Protein AF-A0A2D9WXN1-F1 (afdb_monomer)

Radius of gyration: 18.69 Å; Cα contacts (8 Å, |Δi|>4): 34; chains: 1; bounding box: 38×22×63 Å

Sequence (80 aa):
MNYKNQEETVVFSFEDYKKKVLKDYYTIVLSRETSVLGRREVLSGKGKFGIFGDGKELPQIAMNHFFENGDFRSGYYRDQ

Structure (mmCIF, N/CA/C/O backbone):
data_AF-A0A2D9WXN1-F1
#
_entry.id   AF-A0A2D9WXN1-F1
#
loop_
_atom_site.group_PDB
_atom_site.id
_atom_site.type_symbol
_atom_site.label_atom_id
_atom_site.label_alt_id
_atom_site.label_comp_id
_atom_site.label_asym_id
_atom_site.label_entity_id
_atom_site.label_seq_id
_atom_site.pdbx_PDB_ins_code
_atom_site.Cartn_x
_atom_site.Cartn_y
_atom_site.Cartn_z
_atom_site.occupancy
_atom_site.B_iso_or_equiv
_atom_site.auth_seq_id
_atom_site.auth_comp_id
_atom_site.auth_asym_id
_atom_site.auth_atom_id
_atom_site.pdbx_PDB_model_num
ATOM 1 N N . MET A 1 1 ? -10.149 14.727 42.963 1.00 42.75 1 MET A N 1
ATOM 2 C CA . MET A 1 1 ? -9.817 14.698 41.522 1.00 42.75 1 MET A CA 1
ATOM 3 C C . MET A 1 1 ? -10.744 13.672 40.893 1.00 42.75 1 MET A C 1
ATOM 5 O O . MET A 1 1 ? -10.565 12.487 41.131 1.00 42.75 1 MET A O 1
ATOM 9 N N . ASN A 1 2 ? -11.827 14.121 40.254 1.00 34.56 2 ASN A N 1
ATOM 10 C CA . ASN A 1 2 ? -12.841 13.219 39.705 1.00 34.56 2 ASN A CA 1
ATOM 11 C C . ASN A 1 2 ? -12.335 12.660 38.376 1.00 34.56 2 ASN A C 1
ATOM 13 O O . ASN A 1 2 ? -12.368 13.357 37.364 1.00 34.56 2 ASN A O 1
ATOM 17 N N . TYR A 1 3 ? -11.862 11.416 38.390 1.00 48.66 3 TYR A N 1
ATOM 18 C CA . TYR A 1 3 ? -11.642 10.651 37.170 1.00 48.66 3 TYR A CA 1
ATOM 19 C C . TYR A 1 3 ? -13.010 10.323 36.571 1.00 48.66 3 TYR A C 1
ATOM 21 O O . TYR A 1 3 ? -13.732 9.459 37.066 1.00 48.66 3 TYR A O 1
ATOM 29 N N . LYS A 1 4 ? -13.395 11.056 35.523 1.00 44.03 4 LYS A N 1
ATOM 30 C CA . LYS A 1 4 ? -14.476 10.633 34.636 1.00 44.03 4 LYS A CA 1
ATOM 31 C C . LYS A 1 4 ? -13.943 9.490 33.773 1.00 44.03 4 LYS A C 1
ATOM 33 O O . LYS A 1 4 ? -13.426 9.731 32.690 1.00 44.03 4 LYS A O 1
ATOM 38 N N . ASN A 1 5 ? -14.077 8.258 34.252 1.00 53.50 5 ASN A N 1
ATOM 39 C CA . ASN A 1 5 ? -14.090 7.100 33.365 1.00 53.50 5 ASN A CA 1
ATOM 40 C C . ASN A 1 5 ? -15.473 7.060 32.710 1.00 53.50 5 ASN A C 1
ATOM 42 O O . ASN A 1 5 ? -16.406 6.460 33.236 1.00 53.50 5 ASN A O 1
ATOM 46 N N . GLN A 1 6 ? -15.625 7.785 31.605 1.00 50.75 6 GLN A N 1
ATOM 47 C CA . GLN A 1 6 ? -16.673 7.493 30.638 1.00 50.75 6 GLN A CA 1
ATOM 48 C C . GLN A 1 6 ? -16.015 6.645 29.558 1.00 50.75 6 GLN A C 1
ATOM 50 O O . GLN A 1 6 ? -15.422 7.173 28.623 1.00 50.75 6 GLN A O 1
ATOM 55 N N . GLU A 1 7 ? -16.089 5.325 29.710 1.00 58.31 7 GLU A N 1
ATOM 56 C CA . G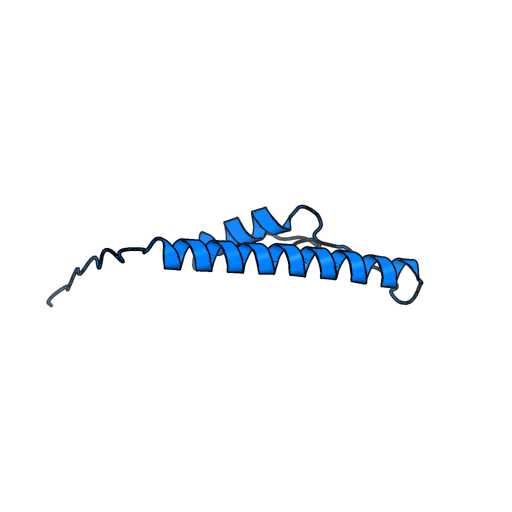LU A 1 7 ? -16.016 4.448 28.546 1.00 58.31 7 GLU A CA 1
ATOM 57 C C . GLU A 1 7 ? -17.276 4.730 27.721 1.00 58.31 7 GLU A C 1
ATOM 59 O O . GLU A 1 7 ? -18.331 4.127 27.915 1.00 58.31 7 GLU A O 1
ATOM 64 N N . GLU A 1 8 ? -17.203 5.741 26.853 1.00 55.50 8 GLU A N 1
ATOM 65 C CA . GLU A 1 8 ? -18.164 5.901 25.772 1.00 55.50 8 GLU A CA 1
ATOM 66 C C . GLU A 1 8 ? -18.009 4.682 24.868 1.00 55.50 8 GLU A C 1
ATOM 68 O O . GLU A 1 8 ? -17.111 4.601 24.031 1.00 55.50 8 GLU A O 1
ATOM 73 N N . THR A 1 9 ? -18.884 3.697 25.051 1.00 55.94 9 THR A N 1
ATOM 74 C CA . THR A 1 9 ? -19.085 2.642 24.067 1.00 55.94 9 THR A CA 1
ATOM 75 C C . THR A 1 9 ? -19.596 3.317 22.799 1.00 55.94 9 THR A C 1
ATOM 77 O O . THR A 1 9 ? -20.794 3.569 22.661 1.00 55.94 9 THR A O 1
ATOM 80 N N . VAL A 1 10 ? -18.687 3.688 21.897 1.00 65.06 10 VAL A N 1
ATOM 81 C CA . VAL A 1 10 ? -19.040 4.226 20.585 1.00 65.06 10 VAL A CA 1
ATOM 82 C C . VAL A 1 10 ? -19.828 3.134 19.872 1.00 65.06 10 VAL A C 1
ATOM 84 O O . VAL A 1 10 ? -19.266 2.136 19.419 1.00 65.06 10 VAL A O 1
ATOM 87 N N . VAL A 1 11 ? -21.152 3.284 19.829 1.00 67.50 11 VAL A N 1
ATOM 88 C CA . VAL A 1 11 ? -22.031 2.350 19.127 1.00 67.50 11 VAL A CA 1
ATOM 89 C C . VAL A 1 11 ? -21.768 2.536 17.641 1.00 67.50 11 VAL A C 1
ATOM 91 O O . VAL A 1 11 ? -22.260 3.470 17.013 1.00 67.50 11 VAL A O 1
ATOM 94 N N . PHE A 1 12 ? -20.929 1.668 17.091 1.00 77.88 12 PHE A N 1
ATOM 95 C CA . PHE A 1 12 ? -20.570 1.702 15.687 1.00 77.88 12 PHE A CA 1
ATOM 96 C C . PHE A 1 12 ? -21.763 1.221 14.858 1.00 77.88 12 PHE A C 1
ATOM 98 O O . PHE A 1 12 ? -22.148 0.051 14.929 1.00 77.88 12 PHE A O 1
ATOM 105 N N . SER A 1 13 ? -22.393 2.127 14.108 1.00 90.50 13 SER A N 1
ATOM 106 C CA . SER A 1 13 ? -23.540 1.753 13.283 1.00 90.50 13 SER A CA 1
ATOM 107 C C . SER A 1 13 ? -23.094 0.917 12.080 1.00 90.50 13 SER A C 1
ATOM 109 O O . SER A 1 13 ? -21.964 1.029 11.594 1.00 90.50 13 SER A O 1
ATOM 111 N N . PHE A 1 14 ? -23.999 0.093 11.546 1.00 92.56 14 PHE A N 1
ATOM 112 C CA . PHE A 1 14 ? -23.739 -0.645 10.307 1.00 92.56 14 PHE A CA 1
ATOM 113 C C . PHE A 1 14 ? -23.381 0.292 9.140 1.00 92.56 14 PHE A C 1
ATOM 115 O O . PHE A 1 14 ? -22.517 -0.033 8.327 1.00 92.56 14 PHE A O 1
ATOM 122 N N . GLU A 1 15 ? -24.000 1.473 9.073 1.00 94.19 15 GLU A N 1
ATOM 123 C CA . GLU A 1 15 ? -23.702 2.457 8.029 1.00 94.19 15 GLU A CA 1
ATOM 124 C C . GLU A 1 15 ? -22.297 3.049 8.174 1.00 94.19 15 GLU A C 1
ATOM 126 O O . GLU A 1 15 ? -21.612 3.252 7.170 1.00 94.19 15 GLU A O 1
ATOM 131 N N . ASP A 1 16 ? -21.819 3.267 9.399 1.00 93.69 16 ASP A N 1
ATOM 132 C CA . ASP A 1 16 ? -20.444 3.721 9.633 1.00 93.69 16 ASP A CA 1
ATOM 133 C C . ASP A 1 16 ? -19.429 2.630 9.279 1.00 93.69 16 ASP A C 1
ATOM 135 O O . ASP A 1 16 ? -18.411 2.915 8.641 1.00 93.69 16 ASP A O 1
ATOM 139 N N . TYR A 1 17 ? -19.748 1.364 9.574 1.00 93.12 17 TYR A N 1
ATOM 140 C CA . TYR A 1 17 ? -18.952 0.219 9.125 1.00 93.12 17 TYR A CA 1
ATOM 141 C C . TYR A 1 17 ? -18.877 0.130 7.609 1.00 93.12 17 TYR A C 1
ATOM 143 O O . TYR A 1 17 ? -17.788 0.048 7.041 1.00 93.12 17 TYR A O 1
ATOM 151 N N . LYS A 1 18 ? -20.021 0.219 6.933 1.00 96.19 18 LYS A N 1
ATOM 152 C CA . LYS A 1 18 ? -20.090 0.188 5.475 1.00 96.19 18 LYS A CA 1
ATOM 153 C C . LYS A 1 18 ? -19.282 1.327 4.852 1.00 96.19 18 LYS A C 1
ATOM 155 O O . LYS A 1 18 ? -18.508 1.085 3.928 1.00 96.19 18 LYS A O 1
ATOM 160 N N . LYS A 1 19 ? -19.407 2.553 5.372 1.00 96.81 19 LYS A N 1
ATOM 161 C CA . LYS A 1 19 ? -18.608 3.705 4.919 1.00 96.81 19 LYS A CA 1
ATOM 162 C C . LYS A 1 19 ? -17.112 3.464 5.106 1.00 96.81 19 LYS A C 1
ATOM 164 O O . LYS A 1 19 ? -16.343 3.757 4.192 1.00 96.81 19 LYS A O 1
ATOM 169 N N . LYS A 1 20 ? -16.703 2.908 6.252 1.00 95.38 20 LYS A N 1
ATOM 170 C CA . LYS A 1 20 ? -15.303 2.556 6.526 1.00 95.38 20 LYS A CA 1
ATOM 171 C C . LYS A 1 20 ? -14.777 1.541 5.507 1.00 95.38 20 LYS A C 1
ATOM 173 O O . LYS A 1 20 ? -13.774 1.813 4.856 1.00 95.38 20 LYS A O 1
ATOM 178 N N . VAL A 1 21 ? -15.501 0.441 5.292 1.00 96.75 21 VAL A N 1
ATOM 179 C CA . VAL A 1 21 ? -15.125 -0.604 4.322 1.00 96.75 21 VAL A CA 1
ATOM 180 C C . VAL A 1 21 ? -15.007 -0.042 2.902 1.00 96.75 21 VAL A C 1
ATOM 182 O O . VAL A 1 21 ? -14.041 -0.336 2.202 1.00 96.75 21 VAL A O 1
ATOM 185 N N . LEU A 1 22 ? -15.951 0.800 2.470 1.00 98.31 22 LEU A N 1
ATOM 186 C CA . LEU A 1 22 ? -15.901 1.415 1.139 1.00 98.31 22 LEU A CA 1
ATOM 187 C C . LEU A 1 22 ? -14.717 2.377 0.984 1.00 98.31 22 LEU A C 1
ATOM 189 O O . LEU A 1 22 ? -14.098 2.414 -0.079 1.00 98.31 22 LEU A O 1
ATOM 193 N N . LYS A 1 23 ? -14.377 3.133 2.034 1.00 98.19 23 LYS A N 1
ATOM 194 C CA . LYS A 1 23 ? -13.210 4.024 2.040 1.00 98.19 23 LYS A CA 1
ATOM 195 C C . LYS A 1 23 ? -11.896 3.241 1.950 1.00 98.19 23 LYS A C 1
ATOM 197 O O . LYS A 1 23 ? -11.008 3.616 1.181 1.00 98.19 23 LYS A O 1
ATOM 202 N N . ASP A 1 24 ? -11.787 2.149 2.697 1.00 98.12 24 ASP A N 1
ATOM 203 C CA . ASP A 1 24 ? -10.630 1.253 2.659 1.00 98.12 24 ASP A CA 1
ATOM 204 C C . ASP A 1 24 ? -10.479 0.613 1.275 1.00 98.12 24 ASP A C 1
ATOM 206 O O . ASP A 1 24 ? -9.402 0.651 0.680 1.00 98.12 24 ASP A O 1
ATOM 210 N N . TYR A 1 25 ? -11.583 0.111 0.713 1.00 98.25 25 TYR A N 1
ATOM 211 C CA . TYR A 1 25 ? -11.617 -0.447 -0.637 1.00 98.25 25 TYR A CA 1
ATOM 212 C C . TYR A 1 25 ? -11.192 0.577 -1.695 1.00 98.25 25 TYR A C 1
ATOM 214 O O . TYR A 1 25 ? -10.350 0.274 -2.539 1.00 98.25 25 TYR A O 1
ATOM 222 N N . TYR A 1 26 ? -11.715 1.805 -1.626 1.00 98.31 26 TYR A N 1
ATOM 223 C CA . TYR A 1 26 ? -11.302 2.890 -2.516 1.00 98.31 26 TYR A CA 1
ATOM 224 C C . TYR A 1 26 ? -9.790 3.131 -2.446 1.00 98.31 26 TYR A C 1
ATOM 226 O O . TYR A 1 26 ? -9.129 3.223 -3.478 1.00 98.31 26 TYR A O 1
ATOM 234 N N . THR A 1 27 ? -9.232 3.183 -1.235 1.00 97.19 27 THR A N 1
ATOM 235 C CA . THR A 1 27 ? -7.796 3.413 -1.024 1.00 97.19 27 THR A CA 1
ATOM 236 C C . THR A 1 27 ? -6.953 2.275 -1.606 1.00 97.19 27 THR A C 1
ATOM 238 O O . THR A 1 27 ? -5.957 2.531 -2.284 1.00 97.19 27 THR A O 1
ATOM 241 N N . ILE A 1 28 ? -7.387 1.022 -1.422 1.00 97.25 28 ILE A N 1
ATOM 242 C CA . ILE A 1 28 ? -6.744 -0.165 -2.005 1.00 97.25 28 ILE A CA 1
ATOM 243 C C . ILE A 1 28 ? -6.719 -0.078 -3.533 1.00 97.25 28 ILE A C 1
ATOM 245 O O . ILE A 1 28 ? -5.663 -0.228 -4.148 1.00 97.25 28 ILE A O 1
ATOM 249 N N . VAL A 1 29 ? -7.871 0.192 -4.151 1.00 97.62 29 VAL A N 1
ATOM 250 C CA . VAL A 1 29 ? -7.986 0.271 -5.614 1.00 97.62 29 VAL A CA 1
ATOM 251 C C . VAL A 1 29 ? -7.160 1.434 -6.160 1.00 97.62 29 VAL A C 1
ATOM 253 O O . VAL A 1 29 ? -6.451 1.269 -7.148 1.00 97.62 29 VAL A O 1
ATOM 256 N N . LEU A 1 30 ? -7.170 2.588 -5.494 1.00 97.12 30 LEU A N 1
ATOM 257 C CA . LEU A 1 30 ? -6.367 3.739 -5.899 1.00 97.12 30 LEU A CA 1
ATOM 258 C C . LEU A 1 30 ? -4.860 3.435 -5.871 1.00 97.12 30 LEU A C 1
ATOM 260 O O . LEU A 1 30 ? -4.147 3.761 -6.825 1.00 97.12 30 LEU A O 1
ATOM 264 N N . SER A 1 31 ? -4.370 2.789 -4.808 1.00 96.00 31 SER A N 1
ATOM 265 C CA . SER A 1 31 ? -2.964 2.366 -4.703 1.00 96.00 31 SER A CA 1
ATOM 266 C C . SER A 1 31 ? -2.589 1.384 -5.820 1.00 96.00 31 SER A C 1
ATOM 268 O O . SER A 1 31 ? -1.540 1.518 -6.469 1.00 96.00 31 SER A O 1
ATOM 270 N N . ARG A 1 32 ? -3.497 0.449 -6.128 1.00 96.31 32 ARG A N 1
ATOM 271 C CA . ARG A 1 32 ? -3.335 -0.512 -7.220 1.00 96.31 32 ARG A CA 1
ATOM 272 C C . ARG A 1 32 ? -3.236 0.169 -8.584 1.00 96.31 32 ARG A C 1
ATOM 274 O O . ARG A 1 32 ? -2.302 -0.112 -9.336 1.00 96.31 32 ARG A O 1
ATOM 281 N N . GLU A 1 33 ? -4.156 1.074 -8.899 1.00 97.06 33 GLU A N 1
ATOM 282 C CA . GLU A 1 33 ? -4.161 1.799 -10.175 1.00 97.06 33 GLU A CA 1
ATOM 283 C C . GLU A 1 33 ? -2.921 2.687 -10.325 1.00 97.06 33 GLU A C 1
ATOM 285 O O . GLU A 1 33 ? -2.277 2.698 -11.375 1.00 97.06 33 GLU A O 1
ATOM 290 N N . THR A 1 34 ? -2.502 3.350 -9.245 1.00 95.44 34 THR A N 1
ATOM 291 C CA . THR A 1 34 ? -1.262 4.142 -9.223 1.00 95.44 34 THR A CA 1
ATOM 292 C C . THR A 1 34 ? -0.043 3.272 -9.535 1.00 95.44 34 THR A C 1
ATOM 294 O O . THR A 1 34 ? 0.813 3.648 -10.339 1.00 95.44 34 THR A O 1
ATOM 297 N N . SER A 1 35 ? 0.012 2.072 -8.957 1.00 95.19 35 SER A N 1
ATOM 298 C CA . SER A 1 35 ? 1.0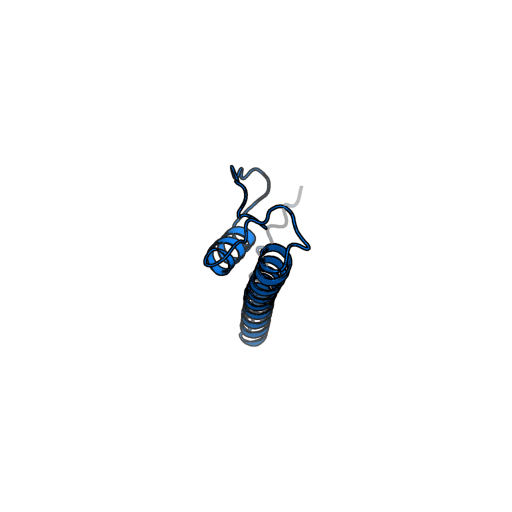73 1.096 -9.211 1.00 95.19 35 SER A CA 1
ATOM 299 C C . SER A 1 35 ? 1.099 0.615 -10.667 1.00 95.19 35 SER A C 1
ATOM 301 O O . SER A 1 35 ? 2.171 0.487 -11.267 1.00 95.19 35 SER A O 1
ATOM 303 N N . VAL A 1 36 ? -0.071 0.389 -11.271 1.00 95.81 36 VAL A N 1
ATOM 304 C CA . VAL A 1 36 ? -0.203 0.021 -12.690 1.00 95.81 36 VAL A CA 1
ATOM 305 C C . VAL A 1 36 ? 0.274 1.154 -13.599 1.00 95.81 36 VAL A C 1
ATOM 307 O O . VAL A 1 36 ? 1.043 0.907 -14.531 1.00 95.81 36 VAL A O 1
ATOM 310 N N . LEU A 1 37 ? -0.141 2.393 -13.329 1.00 96.06 37 LEU A N 1
ATOM 311 C CA . LEU A 1 37 ? 0.285 3.567 -14.093 1.00 96.06 37 LEU A CA 1
ATOM 312 C C . LEU A 1 37 ? 1.796 3.776 -13.999 1.00 96.06 37 LEU A C 1
ATOM 314 O O . LEU A 1 37 ? 2.464 3.891 -15.025 1.00 96.06 37 LEU A O 1
ATOM 318 N N . GLY A 1 38 ? 2.354 3.737 -12.789 1.00 95.31 38 GLY A N 1
ATOM 319 C CA . GLY A 1 38 ? 3.789 3.894 -12.580 1.00 95.31 38 GLY A CA 1
ATOM 320 C C . GLY A 1 38 ? 4.609 2.836 -13.321 1.00 95.31 38 GLY A C 1
ATOM 321 O O . GLY A 1 38 ? 5.605 3.171 -13.966 1.00 95.31 38 GLY A O 1
ATOM 322 N N . ARG A 1 39 ? 4.166 1.569 -13.323 1.00 95.25 39 ARG A N 1
ATOM 323 C CA . ARG A 1 39 ? 4.811 0.517 -14.127 1.00 95.25 39 ARG A CA 1
ATOM 324 C C . ARG A 1 39 ? 4.832 0.854 -15.606 1.00 95.25 39 ARG A 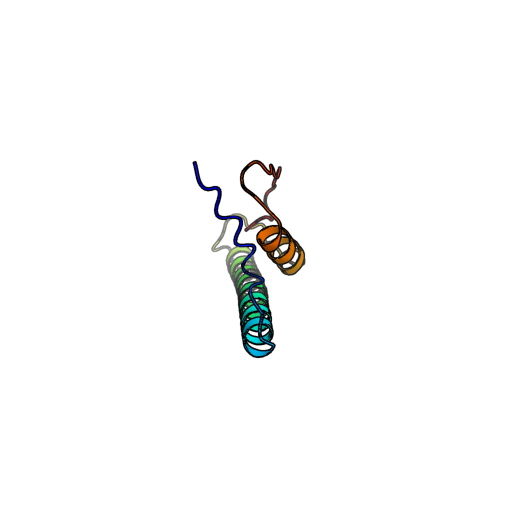C 1
ATOM 326 O O . ARG A 1 39 ? 5.860 0.668 -16.249 1.00 95.25 39 ARG A O 1
ATOM 333 N N . ARG A 1 40 ? 3.711 1.330 -16.152 1.00 96.25 40 ARG A N 1
ATOM 334 C CA . ARG A 1 40 ? 3.614 1.690 -17.573 1.00 96.25 40 ARG A CA 1
ATOM 335 C C . ARG A 1 40 ? 4.583 2.812 -17.925 1.00 96.25 40 ARG A C 1
ATOM 337 O O . ARG A 1 40 ? 5.265 2.718 -18.940 1.00 96.25 40 ARG A O 1
ATOM 344 N N . GLU A 1 41 ? 4.700 3.823 -17.070 1.00 97.31 41 GLU A N 1
ATOM 345 C CA . GLU A 1 41 ? 5.621 4.939 -17.294 1.00 97.31 41 GLU A CA 1
ATOM 346 C C . GLU A 1 41 ? 7.090 4.480 -17.263 1.00 97.31 41 GLU A C 1
ATOM 348 O O . GLU A 1 41 ? 7.860 4.845 -18.155 1.00 97.31 41 GLU A O 1
ATOM 353 N N . VAL A 1 42 ? 7.467 3.604 -16.323 1.00 97.00 42 VAL A N 1
ATOM 354 C CA . VAL A 1 42 ? 8.817 3.007 -16.276 1.00 97.00 42 VAL A CA 1
ATOM 355 C C . VAL A 1 42 ? 9.089 2.147 -17.511 1.00 97.00 42 VAL A C 1
ATOM 357 O O . VAL A 1 42 ? 10.119 2.315 -18.156 1.00 97.00 42 VAL A O 1
ATOM 360 N N . LEU A 1 43 ? 8.150 1.276 -17.895 1.00 96.25 43 LEU A N 1
ATOM 361 C CA . LEU A 1 43 ? 8.288 0.424 -19.084 1.00 96.25 43 LEU A CA 1
ATOM 362 C C . LEU A 1 43 ? 8.391 1.233 -20.384 1.00 96.25 43 LEU A C 1
ATOM 364 O O . LEU A 1 43 ? 9.066 0.808 -21.315 1.00 96.25 43 LEU A O 1
ATOM 368 N N . SER A 1 44 ? 7.758 2.407 -20.446 1.00 97.38 44 SER A N 1
ATOM 369 C CA . SER A 1 44 ? 7.852 3.322 -21.592 1.00 97.38 44 SER A CA 1
ATOM 370 C C . SER A 1 44 ? 9.142 4.157 -21.627 1.00 97.38 44 SER A C 1
ATOM 372 O O . SER A 1 44 ? 9.305 4.993 -22.511 1.00 97.38 44 SER A O 1
ATOM 374 N N . GLY A 1 45 ? 10.050 3.966 -20.663 1.00 96.38 45 GLY A N 1
ATOM 375 C CA . GLY A 1 45 ? 11.328 4.677 -20.580 1.00 96.38 45 GLY A CA 1
ATOM 376 C C . GLY A 1 45 ? 11.242 6.091 -19.998 1.00 96.38 45 GLY A C 1
ATOM 377 O O . GLY A 1 45 ? 12.264 6.764 -19.877 1.00 96.38 45 GLY A O 1
ATOM 378 N N . LYS A 1 46 ? 10.051 6.548 -19.594 1.00 96.44 46 LYS A N 1
ATOM 379 C CA . LYS A 1 46 ? 9.867 7.854 -18.941 1.00 96.44 46 LYS A CA 1
ATOM 380 C C . LYS A 1 46 ? 10.373 7.864 -17.496 1.00 96.44 46 LYS A C 1
ATOM 382 O O . LYS A 1 46 ? 10.747 8.915 -16.983 1.00 96.44 46 LYS A O 1
ATOM 387 N N . GLY A 1 47 ? 10.399 6.702 -16.842 1.00 92.69 47 GLY A N 1
ATOM 388 C CA . GLY A 1 47 ? 10.986 6.506 -15.516 1.00 92.69 47 GLY A CA 1
ATOM 389 C C . GLY A 1 47 ? 12.235 5.628 -15.580 1.00 92.69 47 GLY A C 1
ATOM 390 O O . GLY A 1 47 ? 12.232 4.600 -16.248 1.00 92.69 47 GLY A O 1
ATOM 391 N N . LYS A 1 48 ? 13.296 6.003 -14.853 1.00 92.75 48 LYS A N 1
ATOM 392 C CA . LYS A 1 48 ? 14.542 5.209 -14.783 1.00 92.75 48 LYS A CA 1
ATOM 393 C C . LYS A 1 48 ? 14.425 3.974 -13.882 1.00 92.75 48 LYS A C 1
ATOM 395 O O . LYS A 1 48 ? 15.193 3.032 -14.039 1.00 92.75 48 LYS A O 1
ATOM 400 N N . PHE A 1 49 ? 13.503 3.997 -12.921 1.00 93.56 49 PHE A N 1
ATOM 401 C CA . PHE A 1 49 ? 13.295 2.938 -11.937 1.00 93.56 49 PHE A CA 1
ATOM 402 C C . PHE A 1 49 ? 11.903 3.064 -11.308 1.00 93.56 49 PHE A C 1
ATOM 404 O O . PHE A 1 49 ? 11.398 4.177 -11.164 1.00 93.56 49 PHE A O 1
ATOM 411 N N . GLY A 1 50 ? 11.301 1.947 -10.898 1.00 92.38 50 GLY A N 1
ATOM 412 C CA . GLY A 1 50 ? 10.062 1.959 -10.123 1.00 92.38 50 GLY A CA 1
ATOM 413 C C . GLY A 1 50 ? 9.814 0.637 -9.412 1.00 92.38 50 GLY A C 1
ATOM 414 O O . GLY A 1 50 ? 9.864 -0.428 -10.026 1.00 92.38 50 GLY A O 1
ATOM 415 N N . ILE A 1 51 ? 9.532 0.722 -8.113 1.00 92.88 51 ILE A N 1
ATOM 416 C CA . ILE A 1 51 ? 9.076 -0.392 -7.285 1.00 92.88 51 ILE A CA 1
ATOM 417 C C . ILE A 1 51 ? 7.661 -0.060 -6.812 1.00 92.88 51 ILE A C 1
ATOM 419 O O . ILE A 1 51 ? 7.420 1.014 -6.267 1.00 92.88 51 ILE A O 1
ATOM 423 N N . PHE A 1 52 ? 6.733 -0.996 -7.010 1.00 93.44 52 PHE A N 1
ATOM 424 C CA . PHE A 1 52 ? 5.306 -0.785 -6.767 1.00 93.44 52 PHE A CA 1
ATOM 425 C C . PHE A 1 52 ? 4.737 -1.763 -5.729 1.00 93.44 52 PHE A C 1
ATOM 427 O O . PHE A 1 52 ? 5.205 -2.900 -5.605 1.00 93.44 52 PHE A O 1
ATOM 434 N N . GLY A 1 53 ? 3.737 -1.321 -4.968 1.00 90.31 53 GLY A N 1
ATOM 435 C CA . GLY A 1 53 ? 3.205 -1.981 -3.770 1.00 90.31 53 GLY A CA 1
ATOM 436 C C . GLY A 1 53 ? 2.288 -3.185 -4.011 1.00 90.31 53 GLY A C 1
ATOM 437 O O . GLY A 1 53 ? 1.727 -3.698 -3.054 1.00 90.31 53 GLY A O 1
ATOM 438 N N . ASP A 1 54 ? 2.160 -3.669 -5.250 1.00 90.00 54 ASP A N 1
ATOM 439 C CA . ASP A 1 54 ? 1.236 -4.742 -5.650 1.00 90.00 54 ASP A CA 1
ATOM 440 C C . ASP A 1 54 ? 1.070 -5.901 -4.655 1.00 90.00 54 ASP A C 1
ATOM 442 O O . ASP A 1 54 ? 2.023 -6.627 -4.350 1.00 90.00 54 ASP A O 1
ATOM 446 N N . GLY A 1 55 ? -0.167 -6.137 -4.230 1.00 91.75 55 GLY A N 1
ATOM 447 C CA . GLY A 1 55 ? -0.530 -7.216 -3.313 1.00 91.75 55 GLY A CA 1
ATOM 448 C C . GLY A 1 55 ? -0.288 -6.893 -1.836 1.00 91.75 55 GLY A C 1
ATOM 449 O O . GLY A 1 55 ? -0.562 -7.740 -0.988 1.00 91.75 55 GLY A O 1
ATOM 450 N N . LYS A 1 56 ? 0.221 -5.699 -1.503 1.00 93.38 56 LYS A N 1
ATOM 451 C CA . LYS A 1 56 ? 0.391 -5.234 -0.116 1.00 93.38 56 LYS A CA 1
ATOM 452 C C . LYS A 1 56 ? -0.672 -4.238 0.334 1.00 93.38 56 LYS A C 1
ATOM 454 O O . LYS A 1 56 ? -0.677 -3.866 1.502 1.00 93.38 56 LYS A O 1
ATOM 459 N N . GLU A 1 57 ? -1.573 -3.826 -0.546 1.00 95.44 57 GLU A N 1
ATOM 460 C CA . GLU A 1 57 ? -2.544 -2.764 -0.294 1.00 95.44 57 GLU A CA 1
ATOM 461 C C . GLU A 1 57 ? -3.424 -3.093 0.928 1.00 95.44 57 GLU A C 1
ATOM 463 O O . GLU A 1 57 ? -3.516 -2.302 1.864 1.00 95.44 57 GLU A O 1
ATOM 468 N N . LEU A 1 58 ? -4.003 -4.299 0.977 1.00 95.62 58 LEU A N 1
ATOM 469 C CA . LEU A 1 58 ? -4.857 -4.722 2.092 1.00 95.62 58 LEU A CA 1
ATOM 470 C C . LEU A 1 58 ? -4.088 -4.884 3.422 1.00 95.62 58 LEU A C 1
ATOM 472 O O . LEU A 1 58 ? -4.549 -4.334 4.422 1.00 95.62 58 LEU A O 1
ATOM 476 N N . PRO A 1 59 ? -2.929 -5.575 3.480 1.00 94.00 59 PRO A N 1
ATOM 477 C CA . PRO A 1 59 ? -2.106 -5.610 4.690 1.00 94.00 59 PRO A CA 1
ATOM 478 C C . PRO A 1 59 ? -1.732 -4.224 5.229 1.00 94.00 59 PRO A C 1
ATOM 480 O O . PRO A 1 59 ? -1.718 -4.031 6.442 1.00 94.00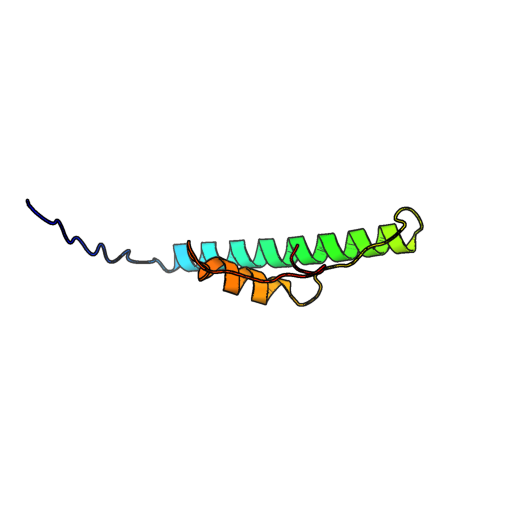 59 PRO A O 1
ATOM 483 N N . GLN A 1 60 ? -1.458 -3.254 4.350 1.00 93.50 60 GLN A N 1
ATOM 484 C CA . GLN A 1 60 ? -1.142 -1.885 4.760 1.00 93.50 60 GLN A CA 1
ATOM 485 C C . GLN A 1 60 ? -2.351 -1.159 5.364 1.00 93.50 60 GLN A C 1
ATOM 487 O O . GLN A 1 60 ? -2.209 -0.513 6.401 1.00 93.50 60 GLN A O 1
ATOM 492 N N . ILE A 1 61 ? -3.544 -1.315 4.777 1.00 96.06 61 ILE A N 1
ATOM 493 C CA . ILE A 1 61 ? -4.787 -0.799 5.368 1.00 96.06 61 ILE A CA 1
ATOM 494 C C . ILE A 1 61 ? -5.060 -1.441 6.725 1.00 96.06 61 ILE A C 1
ATOM 496 O O . ILE A 1 61 ? -5.361 -0.732 7.680 1.00 96.06 61 ILE A O 1
ATOM 500 N N . ALA A 1 62 ? -4.931 -2.767 6.825 1.00 95.06 62 ALA A N 1
ATOM 501 C CA . ALA A 1 62 ? -5.118 -3.473 8.085 1.00 95.06 62 ALA A CA 1
ATOM 502 C C . ALA A 1 62 ? -4.170 -2.916 9.149 1.00 95.06 62 ALA A C 1
ATOM 504 O O . ALA A 1 62 ? -4.624 -2.505 10.208 1.00 95.06 62 ALA A O 1
ATOM 505 N N . MET A 1 63 ? -2.879 -2.806 8.834 1.00 94.00 63 MET A N 1
ATOM 506 C CA . MET A 1 63 ? -1.897 -2.237 9.748 1.00 94.00 63 MET A CA 1
ATOM 507 C C . MET A 1 63 ? -2.263 -0.806 10.168 1.00 94.00 63 MET A C 1
ATOM 509 O O . MET A 1 63 ? -2.251 -0.524 11.356 1.00 94.00 63 MET A O 1
ATOM 513 N N . ASN A 1 64 ? -2.669 0.069 9.244 1.00 92.94 64 ASN A N 1
ATOM 514 C CA . ASN A 1 64 ? -3.082 1.442 9.562 1.00 92.94 64 ASN A CA 1
ATOM 515 C C . ASN A 1 64 ? -4.249 1.529 10.570 1.00 92.94 64 ASN A C 1
ATOM 517 O O . ASN A 1 64 ? -4.357 2.518 11.285 1.00 92.94 64 ASN A O 1
ATOM 521 N N . HIS A 1 65 ? -5.120 0.517 10.651 1.00 94.31 65 HIS A N 1
ATOM 522 C CA . HIS A 1 65 ? -6.212 0.496 11.638 1.00 94.31 65 HIS A CA 1
ATOM 523 C C . HIS A 1 65 ? -5.772 0.118 13.052 1.00 94.31 65 HIS A C 1
ATOM 525 O O . HIS A 1 65 ? -6.515 0.402 13.987 1.00 94.31 65 HIS A O 1
ATOM 531 N N . PHE A 1 66 ? -4.622 -0.539 13.201 1.00 94.56 66 PHE A N 1
ATOM 532 C CA . PHE A 1 66 ? -4.145 -1.076 14.480 1.00 94.56 66 PHE A CA 1
ATOM 533 C C . PHE A 1 66 ? -2.803 -0.490 14.923 1.00 94.56 66 PHE A C 1
ATOM 535 O O . PHE A 1 66 ? -2.349 -0.811 16.011 1.00 94.56 66 PHE A O 1
ATOM 542 N N . PHE A 1 67 ? -2.156 0.317 14.083 1.00 94.81 67 PHE A N 1
ATOM 543 C CA . PHE A 1 67 ? -0.879 0.938 14.404 1.00 94.81 67 PHE A CA 1
ATOM 544 C C . PHE A 1 67 ? -1.101 2.139 15.324 1.00 94.81 67 PHE A C 1
ATOM 546 O O . PHE A 1 67 ? -1.821 3.076 14.970 1.00 94.81 67 PHE A O 1
ATOM 553 N N . GLU A 1 68 ? -0.465 2.122 16.487 1.00 95.25 68 GLU A N 1
ATOM 554 C CA . GLU A 1 68 ? -0.627 3.129 17.530 1.00 95.25 68 GLU A CA 1
ATOM 555 C C . GLU A 1 68 ? 0.657 3.937 17.763 1.00 95.25 68 GLU A C 1
ATOM 557 O O . GLU A 1 68 ? 1.743 3.641 17.258 1.00 95.25 68 GLU A O 1
ATOM 562 N N . ASN A 1 69 ? 0.541 5.024 18.530 1.00 93.88 69 ASN A N 1
ATOM 563 C CA . ASN A 1 69 ? 1.700 5.834 18.881 1.00 93.88 69 ASN A CA 1
ATOM 564 C C . ASN A 1 69 ? 2.666 5.032 19.766 1.00 93.88 69 ASN A C 1
ATOM 566 O O . ASN A 1 69 ? 2.310 4.634 20.872 1.00 93.88 69 ASN A O 1
ATOM 570 N N . GLY A 1 70 ? 3.902 4.862 19.300 1.00 96.12 70 GLY A N 1
ATOM 571 C CA . GLY A 1 70 ? 4.911 4.029 19.956 1.00 96.12 70 GLY A CA 1
ATOM 572 C C . GLY A 1 70 ? 5.121 2.674 19.282 1.00 96.12 70 GLY A C 1
ATOM 573 O O . GLY A 1 70 ? 6.120 2.021 19.580 1.00 96.12 70 GLY A O 1
ATOM 574 N N . ASP A 1 71 ? 4.264 2.286 18.334 1.00 96.19 71 ASP A N 1
ATOM 575 C CA . ASP A 1 71 ? 4.554 1.160 17.455 1.00 96.19 71 ASP A CA 1
ATOM 576 C C . ASP A 1 71 ? 5.648 1.531 16.450 1.00 96.19 71 ASP A C 1
ATOM 578 O O . ASP A 1 71 ? 5.728 2.653 15.938 1.00 96.19 71 ASP A O 1
ATOM 582 N N . PHE A 1 72 ? 6.502 0.557 16.132 1.00 92.94 72 PHE A N 1
ATOM 583 C CA . PHE A 1 72 ? 7.583 0.718 15.166 1.00 92.94 72 PHE A CA 1
ATOM 584 C C . PHE A 1 72 ? 7.431 -0.285 14.029 1.00 92.94 72 PHE A C 1
ATOM 586 O O . PHE A 1 72 ? 7.309 -1.490 14.242 1.00 92.94 72 PHE A O 1
ATOM 593 N N . ARG A 1 73 ? 7.512 0.216 12.794 1.00 88.56 73 ARG A N 1
ATOM 594 C CA . ARG A 1 73 ? 7.541 -0.598 11.579 1.00 88.56 73 ARG A CA 1
ATOM 595 C C . ARG A 1 73 ? 8.850 -0.358 10.848 1.00 88.56 73 ARG A C 1
ATOM 597 O O . ARG A 1 73 ? 9.137 0.762 10.433 1.00 88.56 73 ARG A O 1
ATOM 604 N N . SER A 1 74 ? 9.613 -1.422 10.626 1.00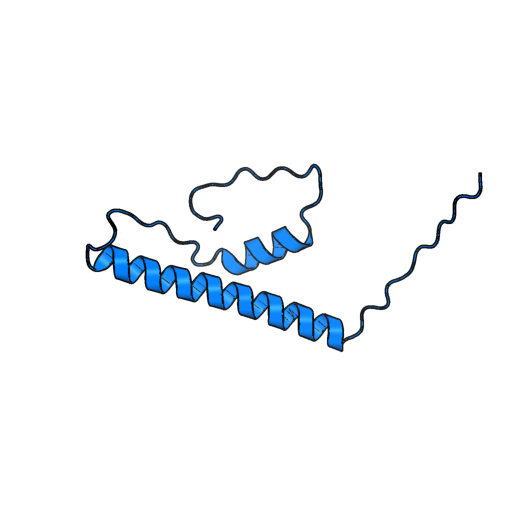 89.06 74 SER A N 1
ATOM 605 C CA . SER A 1 74 ? 10.717 -1.385 9.670 1.00 89.06 74 SER A CA 1
ATOM 606 C C . SER A 1 74 ? 10.170 -1.680 8.275 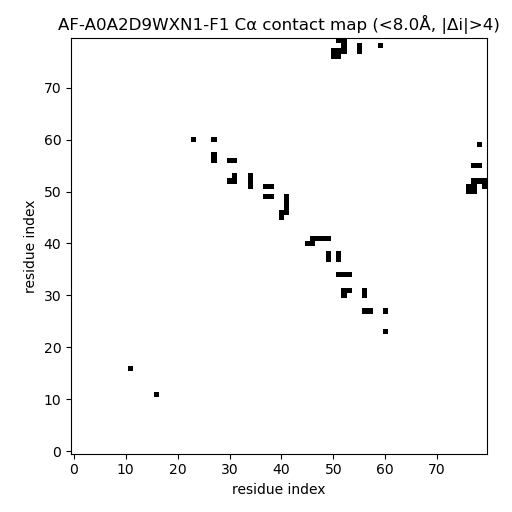1.00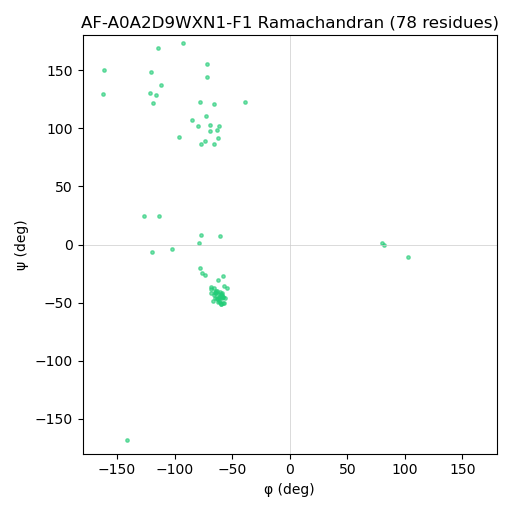 89.06 74 SER A C 1
ATOM 608 O O . SER A 1 74 ? 9.734 -2.797 7.992 1.00 89.06 74 SER A O 1
ATOM 610 N N . GLY A 1 75 ? 10.109 -0.643 7.442 1.00 85.81 75 GLY A N 1
ATOM 611 C CA . GLY A 1 75 ? 9.643 -0.732 6.062 1.00 85.81 75 GLY A CA 1
ATOM 612 C C . GLY A 1 75 ? 10.762 -0.971 5.044 1.00 85.81 75 GLY A C 1
ATOM 613 O O . GLY A 1 75 ? 11.950 -0.921 5.361 1.00 85.81 75 GLY A O 1
ATOM 614 N N . TYR A 1 76 ? 10.372 -1.197 3.791 1.00 86.88 76 TYR A N 1
ATOM 615 C CA . TYR A 1 76 ? 11.257 -1.237 2.625 1.00 86.88 76 TYR A CA 1
ATOM 616 C C . TYR A 1 76 ? 10.573 -0.584 1.409 1.00 86.88 76 TYR A C 1
ATOM 618 O O . TYR A 1 76 ? 9.541 0.061 1.548 1.00 86.88 76 TYR A O 1
ATOM 626 N N . TYR A 1 77 ? 11.108 -0.735 0.193 1.00 84.06 77 TYR A N 1
ATOM 627 C CA . TYR A 1 77 ? 10.658 -0.017 -1.020 1.00 84.06 77 TYR A CA 1
ATOM 628 C C . TYR A 1 77 ? 9.191 -0.237 -1.472 1.00 84.06 77 TYR A C 1
ATOM 630 O O . TYR A 1 77 ? 8.836 0.170 -2.576 1.00 84.06 77 TYR A O 1
ATOM 638 N N . ARG A 1 78 ? 8.353 -0.935 -0.692 1.00 84.62 78 ARG A N 1
ATOM 639 C CA . ARG A 1 78 ? 6.996 -1.370 -1.071 1.00 84.62 78 ARG A CA 1
ATOM 640 C C . ARG A 1 78 ? 5.905 -0.956 -0.070 1.00 84.62 78 ARG A C 1
ATOM 642 O O . ARG A 1 78 ? 4.904 -1.663 0.027 1.00 84.62 78 ARG A O 1
ATOM 649 N N . ASP A 1 79 ? 6.138 0.108 0.693 1.00 81.94 79 ASP A N 1
ATOM 650 C CA . ASP A 1 79 ? 5.243 0.591 1.758 1.00 81.94 79 ASP A CA 1
ATOM 651 C C . ASP A 1 79 ? 4.608 1.957 1.448 1.00 81.94 79 ASP A C 1
ATOM 653 O O . ASP A 1 79 ? 4.263 2.709 2.356 1.00 81.94 79 ASP A O 1
ATOM 657 N N . GLN A 1 80 ? 4.516 2.283 0.158 1.00 69.00 80 GLN A N 1
ATOM 658 C CA . GLN A 1 80 ? 3.721 3.393 -0.364 1.00 69.00 80 GLN A CA 1
ATOM 659 C C . GLN A 1 80 ? 2.217 3.167 -0.212 1.00 69.00 80 GLN A C 1
ATOM 661 O O . GLN A 1 80 ? 1.790 1.983 -0.192 1.00 69.00 80 GLN A O 1
#

Solvent-accessible surface area (backbone atoms only — not comparable to full-atom values): 5142 Å² total; per-residue (Å²): 133,87,80,80,84,72,83,73,77,77,79,78,46,70,67,56,50,51,51,49,54,53,52,52,50,50,51,36,53,51,54,50,52,50,35,54,50,52,50,52,40,29,76,69,65,80,31,97,70,83,72,60,36,81,92,40,45,63,64,50,54,55,44,65,77,71,65,52,96,86,66,83,79,92,79,64,83,50,74,121

Mean predicted aligned error: 7.4 Å

Foldseek 3Di:
DDPPPPPPPPPCDPVNVVVLVVVLVVQLVVL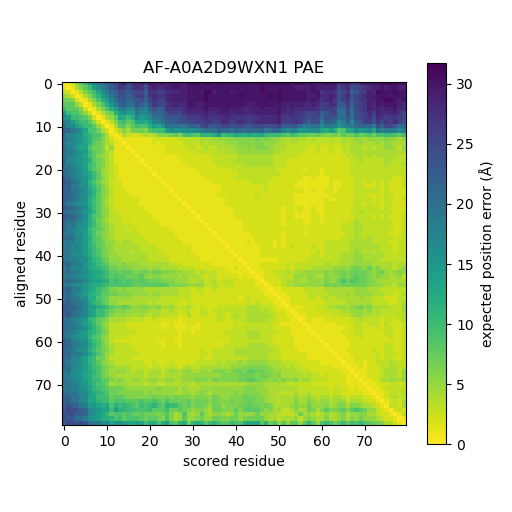VVVQVVVVVCVVVVVDVDDDGQPPCSNVLSVCVVVPDPPDDDDDDRRND

pLDDT: mean 87.89, std 15.29, range [34.56, 98.31]

Secondary structure (DSSP, 8-state):
-------------HHHHHHHHHHHHHHHHHHHHHHHHHHHHHHTTS-S-----TT-HHHHHHHHHH--TT------TT--

=== Feature glossary ===
Feature key, reading from the visual/contextual features back to the raw sequence:

Rendered structure images. Six rendered views show the 3D structure from the faces of a cube — i.e. along ±x, ±y, ±z. Rendering representation is drawn randomly per protein from cartoon (secondary-structure ribbons), sticks (backbone bonds), or molecular surface; coloring is either N→C rainbow (blue at the N-terminus through red at the C-terminus) or one color per chain.

Contact-map, Ramachandran, and PAE plots. The contact map is a binary N×N matrix image: pixel (i, j) is dark where Cα_i and Cα_j are within 8 Å and |i−j|>4. Because the |i−j|>4 filter removes local helical contacts, off-diagonal stripes parallel to the main diagonal indicate parallel β-sheets; stripes perpendicular to it indicate antiparallel β-sheets. The Ramachandran plot scatters every residue's (φ, ψ) pair against the sterically allowed regions. The PAE heatmap renders the predicted-aligned-error matrix.

InterPro / GO / CATH / organism. Database cross-references. InterPro integrates a dozen domain/family signature databases into unified entries with residue-range hits. GO terms attach function/process/location labels with evidence codes. CATH codes position the fold in a four-level structural taxonomy. Organism is the NCBI-taxonomy species name.

Nearest PDB structures. The Foldseek neighbor list gives the closest experimentally determined structures in the PDB, ranked by structural alignment. TM-score near 1 means near-identical fold; near 0.3 means only rough topology match. This is how one finds what a novel AlphaFold prediction most resembles in the solved-structure universe.

Predicted aligned error. PAE(i, j) answers: if I align the predicted and true structures on residue i, how far off (in Å) do I expect residue j to be? A block-diagonal PAE matrix with low values on the blocks and high values off-diagonal is the signature of a multi-domain protein with confidently predicted domains but uncertain inter-domain orientation.

Solvent-accessible surface area. Accessible surface area quantifies burial. A residue with SASA near zero is packed into the hydrophobic core; one with SASA >100 Å² sits on the surface. Computed here via the Shrake–Rupley numerical algorithm with a 1.4 Å probe.

B-factor. B-factor (Debye–Waller factor) reflects atomic displacement in the crystal lattice. It is an experimental observable (units Å²), not a prediction; low values mean the atom is pinned down, high values mean it moves or is heterogeneous across the crystal.

pLDDT. For AlphaFold models, the B-factor field carries pLDDT — the model's own estimate of local accuracy on a 0–100 scale. Regions with pLDDT<50 should be treated as essentially unmodeled; they often correspond to intrinsically disordered segments.

Backbone torsions (φ/ψ). φ (phi) and ψ (psi) are the two rotatable backbone dihedrals per residue: φ is the C(i-1)–N–Cα–C torsion, ψ is the N–Cα–C–N(i+1) torsion, both in degrees on (−180°, 180°]. α-helical residues cluster near (−60°, −45°); β-strand residues near (−120°, +130°). A Ramachandran plot is simply a scatter of (φ, ψ) for every residue.

Radius of gyration, Cα contacts, bounding box. Radius of gyration (Rg) is the root-mean-square distance of Cα atoms from their centroid — a single number for overall size and compactness. A globular domain of N residues has Rg ≈ 2.2·N^0.38 Å; an extended or disordered chain has a much larger Rg. The Cα contact count is the number of residue pairs whose Cα atoms are within 8 Å and are more than four positions apart in sequence — a standard proxy for tertiary packing density. The bounding box is the smallest axis-aligned box enclosing all Cα atoms.

Secondary structure (3-state, P-SEA). Three-state secondary structure (P-SEA) collapses the eight DSSP classes into helix (a), strand (b), and coil (c). P-SEA assigns these from Cα geometry alone — distances and angles — without requiring backbone oxygens, so it works on any Cα trace.

Secondary structure (8-state, DSSP). DSSP 8-state secondary structure assigns each residue one of H (α-helix), G (3₁₀-helix), I (π-helix), E (extended β-strand), B (isolated β-bridge), T (hydrogen-bonded turn), S (bend), or '-' (coil). The assignment is computed from backbone hydrogen-bond geometry via the Kabsch–Sander algorithm.

Foldseek 3Di. A 3Di character summarizes, for each residue, the relative orientation of the Cα frame of its nearest spatial neighbor. Because it encodes fold topo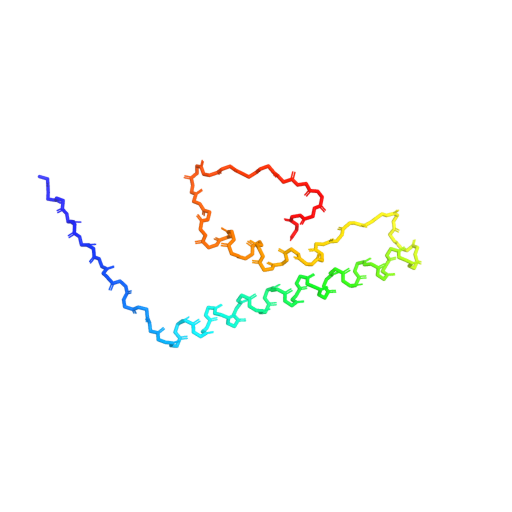logy rather than chemistry, 3Di alignments detect remote structural similarity that sequence alignment misses.

mmCIF coordinates. The mmCIF block holds the 3D Cartesian coordinates of each backbone atom (N, Cα, C, O) in ångströms. mmCIF is the PDB's canonical archive format — a tagged-loop text representation of the atomic model.

Sequence. Sequence gives the chain of amino acids in standard one-letter code (A=alanine, C=cysteine, …, Y=tyrosine), read N→C. It is the only feature that is directly encoded by the gene; all structural features are derived from the folded form of this sequence.